Protein AF-A0A934GWH4-F1 (afdb_monomer)

pLDDT: mean 85.99, std 12.81, range [54.66, 97.94]

Structure (mmCIF, N/CA/C/O backbone):
data_AF-A0A934GWH4-F1
#
_entry.id   AF-A0A934GWH4-F1
#
loop_
_atom_site.group_PDB
_atom_site.id
_atom_site.type_symbol
_atom_site.label_atom_id
_atom_site.label_alt_id
_atom_site.label_comp_id
_atom_site.label_asym_id
_atom_site.label_entity_id
_atom_site.label_seq_id
_atom_site.pdbx_PDB_ins_code
_atom_site.Cartn_x
_atom_site.Cartn_y
_atom_site.Cartn_z
_atom_site.occupancy
_atom_site.B_iso_or_equiv
_atom_site.auth_seq_id
_atom_site.auth_comp_id
_atom_site.auth_asym_id
_atom_site.auth_atom_id
_atom_site.pdbx_PDB_model_num
ATOM 1 N N . MET A 1 1 ? 22.007 -7.286 -24.472 1.00 54.75 1 MET A N 1
ATOM 2 C CA . MET A 1 1 ? 21.281 -6.003 -24.325 1.00 54.75 1 MET A CA 1
ATOM 3 C C . MET A 1 1 ? 19.774 -6.182 -24.068 1.00 54.75 1 MET A C 1
ATOM 5 O O . MET A 1 1 ? 19.099 -5.182 -23.903 1.00 54.75 1 MET A O 1
ATOM 9 N N . GLU A 1 2 ? 19.235 -7.404 -23.927 1.00 56.56 2 GLU A N 1
ATOM 10 C CA . G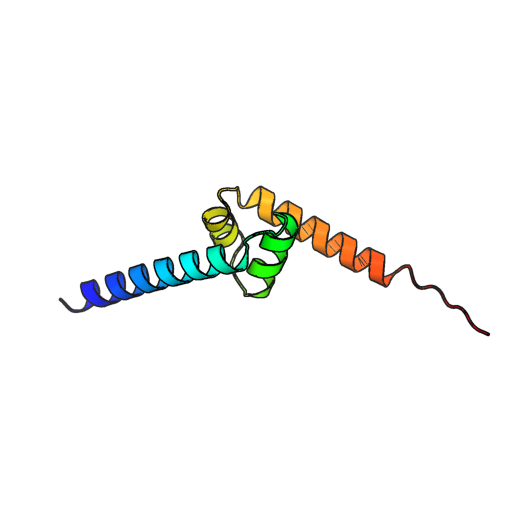LU A 1 2 ? 17.784 -7.626 -23.707 1.00 56.56 2 GLU A CA 1
ATOM 11 C C . GLU A 1 2 ? 17.298 -7.392 -22.261 1.00 56.56 2 GLU A C 1
ATOM 13 O O . GLU A 1 2 ? 16.141 -7.046 -22.038 1.00 56.56 2 GLU A O 1
ATOM 18 N N . GLY A 1 3 ? 18.171 -7.523 -21.254 1.00 58.84 3 GLY A N 1
ATOM 19 C CA . GLY A 1 3 ? 17.784 -7.375 -19.842 1.00 58.84 3 GLY A CA 1
ATOM 20 C C . GLY A 1 3 ? 17.496 -5.937 -19.382 1.00 58.84 3 GLY A C 1
ATOM 21 O O . GLY A 1 3 ? 16.905 -5.746 -18.318 1.00 58.84 3 GLY A O 1
ATOM 22 N N . THR A 1 4 ? 17.909 -4.927 -20.154 1.00 64.50 4 THR A N 1
ATOM 23 C CA . THR A 1 4 ? 17.674 -3.508 -19.838 1.00 64.50 4 THR A CA 1
ATOM 24 C C . THR A 1 4 ? 16.214 -3.139 -20.108 1.00 64.50 4 THR A C 1
ATOM 26 O O . THR A 1 4 ? 15.538 -2.612 -19.227 1.00 64.50 4 THR A O 1
ATOM 29 N N . THR A 1 5 ? 15.679 -3.570 -21.251 1.00 8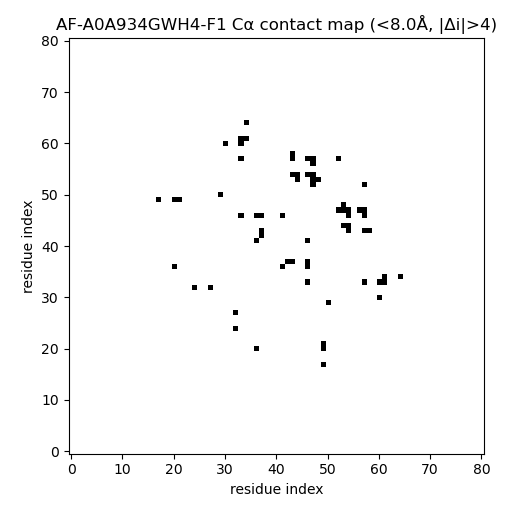4.88 5 THR A N 1
ATOM 30 C CA . THR A 1 5 ? 14.309 -3.271 -21.692 1.00 84.88 5 THR A CA 1
ATOM 31 C C . THR A 1 5 ? 13.246 -3.882 -20.778 1.00 84.88 5 THR A C 1
ATOM 33 O O . THR A 1 5 ? 12.253 -3.236 -20.457 1.00 84.88 5 THR A O 1
ATOM 36 N N . GLN A 1 6 ? 13.452 -5.106 -20.275 1.00 90.25 6 GLN A N 1
ATOM 37 C CA . GLN A 1 6 ? 12.484 -5.729 -19.362 1.00 90.25 6 GLN A CA 1
ATOM 38 C C . GLN A 1 6 ? 12.396 -4.994 -18.015 1.00 90.25 6 GLN A C 1
ATOM 40 O O . GLN A 1 6 ? 11.312 -4.872 -17.439 1.00 90.25 6 GLN A O 1
ATOM 45 N N . LYS A 1 7 ? 13.527 -4.489 -17.505 1.00 89.50 7 LYS A N 1
ATOM 46 C CA . LYS A 1 7 ? 13.558 -3.704 -16.262 1.00 89.50 7 LYS A CA 1
ATOM 47 C C . LYS A 1 7 ? 12.870 -2.353 -16.433 1.00 89.50 7 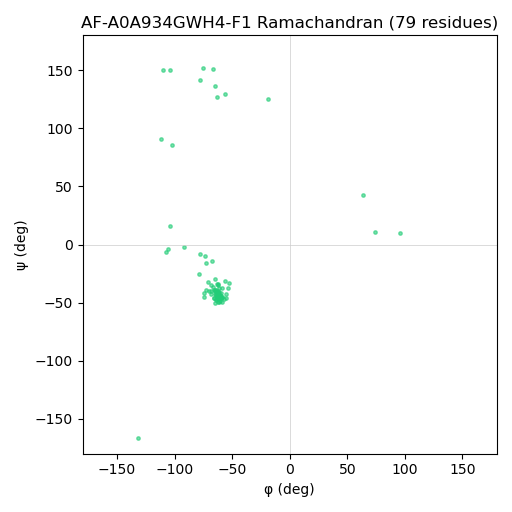LYS A C 1
ATOM 49 O O . LYS A 1 7 ? 12.143 -1.947 -15.530 1.00 89.50 7 LYS A O 1
ATOM 54 N N . GLU A 1 8 ? 13.065 -1.703 -17.575 1.00 91.31 8 GLU A N 1
ATOM 55 C CA . GLU A 1 8 ? 12.400 -0.445 -17.934 1.00 91.31 8 GLU A CA 1
ATOM 56 C C . GLU A 1 8 ? 10.886 -0.640 -18.059 1.00 91.31 8 GLU A C 1
ATOM 58 O O . GLU A 1 8 ? 10.125 0.063 -17.401 1.00 91.31 8 GLU A O 1
ATOM 63 N N . ILE A 1 9 ? 10.434 -1.676 -18.773 1.00 93.94 9 ILE A N 1
ATOM 64 C CA . ILE A 1 9 ? 9.003 -2.005 -18.878 1.00 93.94 9 ILE A CA 1
ATOM 65 C C . ILE A 1 9 ? 8.401 -2.271 -17.494 1.00 93.94 9 ILE A C 1
ATOM 67 O O . ILE A 1 9 ? 7.332 -1.759 -17.167 1.00 93.94 9 ILE A O 1
ATOM 71 N N . LEU A 1 10 ? 9.083 -3.045 -16.644 1.00 92.75 10 LEU A N 1
ATOM 72 C CA . LEU A 1 10 ? 8.607 -3.301 -15.285 1.00 92.75 10 LEU A CA 1
ATOM 73 C C . LEU A 1 10 ? 8.551 -2.018 -14.441 1.00 92.75 10 LEU A C 1
ATOM 75 O O . LEU A 1 10 ? 7.677 -1.892 -13.580 1.00 92.75 10 LEU A O 1
ATOM 79 N N . HIS A 1 11 ? 9.478 -1.083 -14.657 1.00 90.56 11 HIS A N 1
ATOM 80 C CA . HIS A 1 11 ? 9.463 0.220 -14.003 1.00 90.56 11 HIS A CA 1
ATOM 81 C C . HIS A 1 11 ? 8.239 1.040 -14.431 1.00 90.56 11 HIS A C 1
ATOM 83 O O . HIS A 1 11 ? 7.474 1.467 -13.564 1.00 90.56 11 HIS A O 1
ATOM 89 N N . GLU A 1 12 ? 7.989 1.158 -15.735 1.00 93.69 12 GLU A N 1
ATOM 90 C CA . GLU A 1 12 ? 6.825 1.872 -16.273 1.00 93.69 12 GLU A CA 1
ATOM 91 C C . GLU A 1 12 ? 5.502 1.257 -15.799 1.00 93.69 12 GLU A C 1
ATOM 93 O O . GLU A 1 12 ? 4.607 1.959 -15.326 1.00 93.69 12 GLU A O 1
ATOM 98 N N . LEU A 1 13 ? 5.389 -0.075 -15.796 1.00 92.81 13 LEU A N 1
ATOM 99 C CA . LEU A 1 13 ? 4.201 -0.765 -15.279 1.00 92.81 13 LEU A CA 1
ATOM 100 C C . LEU A 1 13 ? 3.967 -0.491 -13.786 1.00 92.81 13 LEU A C 1
ATOM 102 O O . LEU A 1 13 ? 2.822 -0.327 -13.356 1.00 92.81 13 LEU A O 1
ATOM 106 N N . LYS A 1 14 ? 5.033 -0.407 -12.980 1.00 87.81 14 LYS A N 1
ATOM 107 C CA . LYS A 1 14 ? 4.922 -0.020 -11.564 1.00 87.81 14 LYS A CA 1
ATOM 108 C C . LYS A 1 14 ? 4.452 1.425 -11.414 1.00 87.81 14 LYS A C 1
ATOM 110 O O . LYS A 1 14 ? 3.641 1.690 -10.527 1.00 87.81 14 LYS A O 1
ATOM 115 N N . MET A 1 15 ? 4.925 2.335 -12.264 1.00 90.75 15 MET A N 1
ATOM 116 C CA . MET A 1 15 ? 4.479 3.730 -12.271 1.00 90.75 15 MET A CA 1
ATOM 117 C C . MET A 1 15 ? 2.994 3.838 -12.631 1.00 90.75 15 MET A C 1
ATOM 119 O O . MET A 1 15 ? 2.232 4.455 -11.886 1.00 90.75 15 MET A O 1
ATOM 123 N N . ILE A 1 16 ? 2.548 3.142 -13.680 1.00 93.12 16 ILE A N 1
ATOM 124 C CA . ILE A 1 16 ? 1.133 3.081 -14.081 1.00 93.12 16 ILE A CA 1
ATOM 125 C C . ILE A 1 16 ? 0.266 2.512 -12.950 1.00 93.12 16 ILE A C 1
ATOM 127 O O . ILE A 1 16 ? -0.752 3.107 -12.596 1.00 93.12 16 ILE A O 1
ATOM 131 N N . LYS A 1 17 ? 0.690 1.408 -12.314 1.00 88.62 17 LYS A N 1
ATOM 132 C CA . LYS A 1 17 ? -0.011 0.816 -11.158 1.00 88.62 17 LYS A CA 1
ATOM 133 C C . LYS A 1 17 ? -0.200 1.838 -10.027 1.00 88.62 17 LYS A C 1
ATOM 135 O O . LYS A 1 17 ? -1.283 1.901 -9.448 1.00 88.62 17 LYS A O 1
ATOM 140 N N . LYS A 1 18 ? 0.824 2.647 -9.721 1.00 84.38 18 LYS A N 1
ATOM 141 C CA . LYS A 1 18 ? 0.762 3.696 -8.684 1.00 84.38 18 LYS A CA 1
ATOM 142 C C . LYS A 1 18 ? -0.173 4.848 -9.076 1.00 84.38 18 LYS A C 1
ATOM 144 O O . LYS A 1 18 ? -0.966 5.273 -8.240 1.00 84.38 18 LYS A O 1
ATOM 149 N N . LEU A 1 19 ? -0.134 5.306 -10.327 1.00 88.94 19 LEU A N 1
ATOM 150 C CA . LEU A 1 19 ? -1.014 6.372 -10.828 1.00 88.94 19 LEU A CA 1
ATOM 151 C C . LEU A 1 19 ? -2.493 5.964 -10.795 1.00 88.94 19 LEU A C 1
ATOM 153 O O . LEU A 1 19 ? -3.335 6.711 -10.296 1.00 88.94 19 LEU A O 1
ATOM 157 N N . LEU A 1 20 ? -2.804 4.753 -11.263 1.00 89.31 20 LEU A N 1
ATOM 158 C CA . LEU A 1 20 ? -4.163 4.208 -11.220 1.00 89.31 20 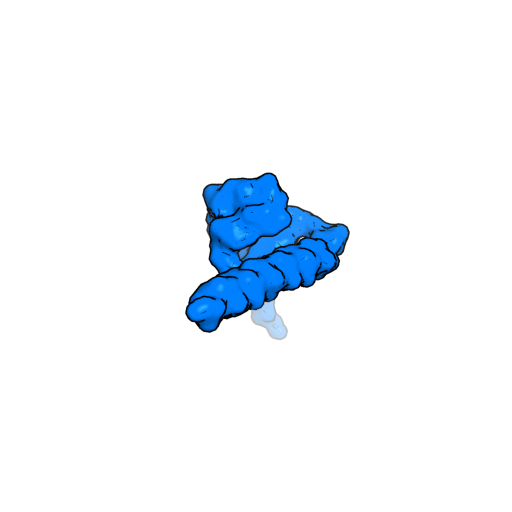LEU A CA 1
ATOM 159 C C . LEU A 1 20 ? -4.656 4.047 -9.781 1.00 89.31 20 LEU A C 1
ATOM 161 O O . LEU A 1 20 ? -5.787 4.419 -9.469 1.00 89.31 20 LEU A O 1
ATOM 165 N N . ALA A 1 21 ? -3.793 3.549 -8.890 1.00 86.25 21 ALA A N 1
ATOM 166 C CA . ALA A 1 21 ? -4.105 3.465 -7.471 1.00 86.25 21 ALA A CA 1
ATOM 167 C C . ALA A 1 21 ? -4.450 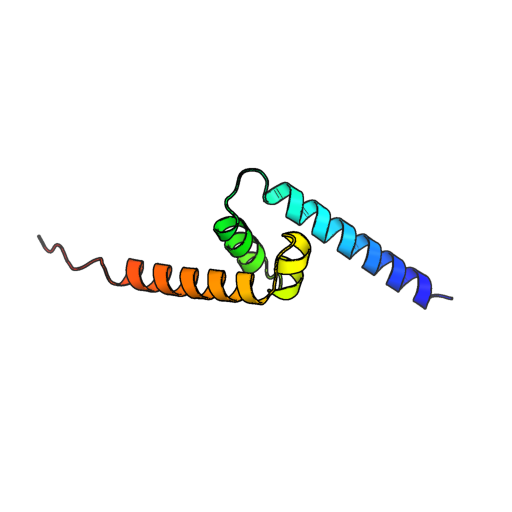4.846 -6.897 1.00 86.25 21 ALA A C 1
ATOM 169 O O . ALA A 1 21 ? -5.472 4.968 -6.239 1.00 86.25 21 ALA A O 1
ATOM 170 N N . GLN A 1 22 ? -3.674 5.895 -7.178 1.00 82.56 22 GLN A N 1
ATOM 171 C CA . GLN A 1 22 ? -3.972 7.244 -6.679 1.00 82.56 22 GLN A CA 1
ATOM 172 C C . GLN A 1 22 ? -5.304 7.800 -7.203 1.00 82.56 22 GLN A C 1
ATOM 174 O O . GLN A 1 22 ? -6.069 8.370 -6.425 1.00 82.56 22 GLN A O 1
ATOM 179 N N . ASN A 1 23 ? -5.623 7.587 -8.483 1.00 86.06 23 ASN A N 1
ATOM 180 C CA . ASN A 1 23 ? -6.873 8.064 -9.080 1.00 86.06 23 ASN A CA 1
ATOM 181 C C . ASN A 1 23 ? -8.123 7.488 -8.379 1.00 86.06 23 ASN A C 1
ATOM 183 O O . ASN A 1 23 ? -9.061 8.227 -8.070 1.00 86.06 23 ASN A O 1
ATOM 187 N N . LEU A 1 24 ? -8.096 6.195 -8.038 1.00 84.12 24 LEU A N 1
ATOM 188 C CA . LEU A 1 24 ? -9.205 5.478 -7.389 1.00 84.12 24 LEU A CA 1
ATOM 189 C C . LEU A 1 24 ? -9.502 5.929 -5.947 1.00 84.12 24 LEU A C 1
ATOM 191 O O . LEU A 1 24 ? -10.529 5.551 -5.372 1.00 84.12 24 LEU A O 1
ATOM 195 N N . LEU A 1 25 ? -8.589 6.678 -5.331 1.00 86.25 25 LEU A N 1
ATOM 196 C CA . LEU A 1 25 ? -8.596 6.974 -3.896 1.00 86.25 25 LEU A CA 1
ATOM 197 C C . LEU A 1 25 ? -9.032 8.406 -3.575 1.00 86.25 25 LEU A C 1
ATOM 199 O O . LEU A 1 25 ? -9.183 8.754 -2.397 1.00 86.25 25 LEU A O 1
ATOM 203 N N . THR A 1 26 ? -9.272 9.214 -4.605 1.00 80.50 26 THR A N 1
ATOM 204 C CA . THR A 1 26 ? -9.736 10.599 -4.497 1.00 80.50 26 THR A CA 1
ATOM 205 C C . THR A 1 26 ? -11.036 10.678 -3.687 1.00 80.50 26 THR A C 1
ATOM 207 O O . THR A 1 26 ? -11.976 9.924 -3.928 1.00 80.50 26 THR A O 1
ATOM 210 N N . GLY A 1 27 ? -11.087 11.567 -2.689 1.00 83.06 27 GLY A N 1
ATOM 211 C CA . GLY A 1 27 ? -12.285 11.789 -1.864 1.00 83.06 27 GLY A CA 1
ATOM 212 C C . GLY A 1 27 ? -12.601 10.699 -0.829 1.00 83.06 27 GLY A C 1
ATOM 213 O O . GLY A 1 27 ? -13.679 10.719 -0.242 1.00 83.06 27 GLY A O 1
ATOM 214 N N . THR A 1 28 ? -11.692 9.749 -0.575 1.00 87.88 28 THR A N 1
ATOM 215 C CA . THR A 1 28 ? -11.896 8.692 0.435 1.00 87.88 28 THR A CA 1
ATOM 216 C C . THR A 1 28 ? -10.990 8.862 1.654 1.00 87.88 28 THR A C 1
ATOM 218 O O . THR A 1 28 ? -9.885 9.387 1.555 1.00 87.88 28 THR A O 1
ATOM 221 N N . THR A 1 29 ? -11.453 8.412 2.825 1.00 92.50 29 THR A N 1
ATOM 222 C CA . THR A 1 29 ? -10.654 8.438 4.062 1.00 92.50 29 THR A CA 1
ATOM 223 C C . THR A 1 29 ? -9.463 7.489 3.963 1.00 92.50 29 THR A C 1
ATOM 225 O O . THR A 1 29 ? -9.556 6.438 3.330 1.00 92.50 29 THR A O 1
ATOM 228 N N . GLN A 1 30 ? -8.364 7.793 4.659 1.00 91.81 30 GLN A N 1
ATOM 229 C CA . GLN A 1 30 ? -7.156 6.957 4.646 1.00 91.81 30 GLN A CA 1
ATOM 230 C C . GLN A 1 30 ? -7.437 5.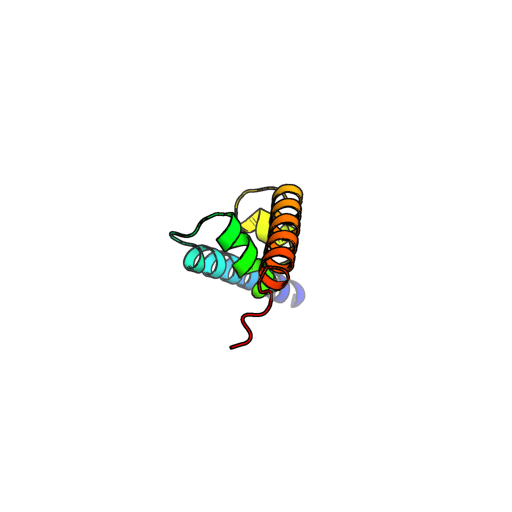489 5.015 1.00 91.81 30 GLN A C 1
ATOM 232 O O . GLN A 1 30 ? -6.890 4.573 4.405 1.00 91.81 30 GLN A O 1
ATOM 237 N N . THR A 1 31 ? -8.341 5.234 5.963 1.00 93.38 31 THR A N 1
ATOM 238 C CA . THR A 1 31 ? -8.755 3.870 6.327 1.00 93.38 31 THR A CA 1
ATOM 239 C C . THR A 1 31 ? -9.457 3.149 5.173 1.00 93.38 31 THR A C 1
ATOM 241 O O . THR A 1 31 ? -9.146 1.989 4.900 1.00 93.38 31 THR A O 1
ATOM 244 N N . ASN A 1 32 ? -10.354 3.831 4.455 1.00 92.75 32 ASN A N 1
ATOM 245 C CA . ASN A 1 32 ? -11.028 3.264 3.284 1.00 92.75 32 ASN A CA 1
ATOM 246 C C . ASN A 1 32 ? -10.061 3.061 2.116 1.00 92.75 32 ASN A C 1
ATOM 248 O O . ASN A 1 32 ? -10.172 2.067 1.399 1.00 92.75 32 ASN A O 1
ATOM 252 N N . GLN A 1 33 ? -9.085 3.955 1.957 1.00 94.81 33 GLN A N 1
ATOM 253 C CA . GLN A 1 33 ? -8.018 3.805 0.975 1.00 94.81 33 GLN A CA 1
ATOM 254 C C . GLN A 1 33 ? -7.198 2.539 1.240 1.00 94.81 33 GLN A C 1
ATOM 256 O O . GLN A 1 33 ? -7.015 1.716 0.344 1.00 94.81 33 GLN A O 1
ATOM 261 N N . ILE A 1 34 ? -6.785 2.336 2.496 1.00 95.62 34 ILE A N 1
ATOM 262 C CA . ILE A 1 34 ? -6.073 1.133 2.942 1.00 95.62 34 ILE A CA 1
ATOM 263 C C . ILE A 1 34 ? -6.918 -0.127 2.706 1.00 95.62 34 ILE A C 1
ATOM 265 O O . ILE A 1 34 ? -6.404 -1.104 2.162 1.00 95.62 34 ILE A O 1
ATOM 269 N N . LYS A 1 35 ? -8.214 -0.105 3.058 1.00 94.44 35 LYS A N 1
ATOM 270 C CA . LYS A 1 35 ? -9.130 -1.239 2.839 1.00 94.44 35 LYS A CA 1
ATOM 271 C C . LYS A 1 35 ? -9.225 -1.611 1.357 1.00 94.44 35 LYS A C 1
ATOM 273 O O . LYS A 1 35 ? -9.053 -2.780 1.016 1.00 94.44 35 LYS A O 1
ATOM 278 N N . LYS A 1 36 ? -9.456 -0.626 0.481 1.00 93.25 36 LYS A N 1
ATOM 279 C CA . LYS A 1 36 ? -9.580 -0.832 -0.971 1.00 93.25 36 LYS A CA 1
ATOM 280 C C . LYS A 1 36 ? -8.292 -1.383 -1.581 1.00 93.25 36 LYS A C 1
ATOM 282 O O . LYS A 1 36 ? -8.340 -2.385 -2.284 1.00 93.25 36 LYS A O 1
ATOM 287 N N . LEU A 1 37 ? -7.143 -0.776 -1.282 1.00 93.25 37 LEU A N 1
ATOM 288 C CA . LEU A 1 37 ? -5.862 -1.234 -1.826 1.00 93.25 37 LEU A CA 1
ATOM 289 C C . LEU A 1 37 ? -5.506 -2.649 -1.355 1.00 93.25 37 LEU A C 1
ATOM 291 O O . LEU A 1 37 ? -5.067 -3.469 -2.160 1.00 93.25 37 LEU A O 1
ATOM 295 N N . ASN A 1 38 ? -5.748 -2.964 -0.081 1.00 94.50 38 ASN A N 1
ATOM 296 C CA . ASN A 1 38 ? -5.533 -4.311 0.441 1.00 94.50 38 ASN A CA 1
ATOM 297 C C . ASN A 1 38 ? -6.460 -5.341 -0.228 1.00 94.50 38 ASN A C 1
ATOM 299 O O . ASN A 1 38 ? -6.015 -6.439 -0.545 1.00 94.50 38 ASN A O 1
ATOM 303 N N . ALA A 1 39 ? -7.723 -4.987 -0.492 1.00 90.44 39 ALA A N 1
ATOM 304 C CA . ALA A 1 39 ? -8.665 -5.856 -1.205 1.00 90.44 39 ALA A CA 1
ATOM 305 C C . ALA A 1 39 ? -8.251 -6.125 -2.666 1.00 90.44 39 ALA A C 1
ATOM 307 O O . ALA A 1 39 ? -8.514 -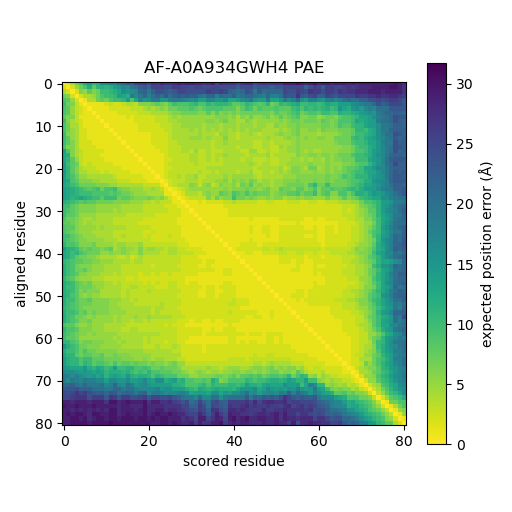7.202 -3.186 1.00 90.44 39 ALA A O 1
ATOM 308 N N . ILE A 1 40 ? -7.559 -5.176 -3.306 1.00 88.94 40 ILE A N 1
ATOM 309 C CA . ILE A 1 40 ? -6.982 -5.331 -4.655 1.00 88.94 40 ILE A CA 1
ATOM 310 C C . ILE A 1 40 ? -5.673 -6.159 -4.623 1.00 88.94 40 ILE A C 1
ATOM 312 O O . ILE A 1 40 ? -5.150 -6.548 -5.665 1.00 88.94 40 ILE A O 1
ATOM 316 N N . GLY A 1 41 ? -5.141 -6.468 -3.434 1.00 90.00 41 GLY A N 1
ATOM 317 C CA . GLY A 1 41 ? -3.959 -7.319 -3.249 1.00 90.00 41 GLY A CA 1
ATOM 318 C C . GLY A 1 41 ? -2.633 -6.568 -3.099 1.00 90.00 41 GLY A C 1
ATOM 319 O O . GLY A 1 41 ? -1.571 -7.197 -3.110 1.00 90.00 41 GLY A O 1
ATOM 320 N N . PHE A 1 42 ? -2.661 -5.239 -2.939 1.00 92.44 42 PHE A N 1
ATOM 321 C CA . PHE A 1 42 ? -1.451 -4.478 -2.619 1.00 92.44 42 PHE A CA 1
ATOM 322 C C . PHE A 1 42 ? -0.917 -4.874 -1.243 1.00 92.44 42 PHE A C 1
ATOM 324 O O . PHE A 1 42 ? -1.665 -4.969 -0.268 1.00 92.44 42 PHE A O 1
ATOM 331 N N . GLN A 1 43 ? 0.398 -5.051 -1.151 1.00 94.88 43 GLN A N 1
ATOM 332 C CA . GLN A 1 43 ? 1.048 -5.367 0.116 1.00 94.88 43 GLN A CA 1
ATOM 333 C C . GLN A 1 43 ? 1.142 -4.121 1.010 1.00 94.88 43 GLN A C 1
ATOM 335 O O . GLN A 1 43 ? 1.281 -3.012 0.488 1.00 94.88 43 GLN A O 1
ATOM 340 N N . PRO A 1 44 ? 1.169 -4.256 2.352 1.00 96.06 44 PRO A N 1
ATOM 341 C CA . PRO A 1 44 ? 1.214 -3.108 3.264 1.00 96.06 44 PRO A CA 1
ATOM 342 C C . PRO A 1 44 ? 2.334 -2.102 2.972 1.00 96.06 44 PRO A C 1
ATOM 344 O O . PRO A 1 44 ? 2.141 -0.900 3.136 1.00 96.06 44 PRO A O 1
ATOM 347 N N . LYS A 1 45 ? 3.484 -2.585 2.487 1.00 96.12 45 LYS A N 1
ATOM 348 C CA . LYS A 1 45 ? 4.597 -1.737 2.046 1.00 96.12 45 LYS A CA 1
ATOM 349 C C . LYS A 1 45 ? 4.243 -0.906 0.807 1.00 96.12 45 LYS A C 1
ATOM 351 O O . LYS A 1 45 ? 4.501 0.290 0.794 1.00 96.12 45 LYS A O 1
ATOM 356 N N . GLU A 1 46 ? 3.629 -1.513 -0.208 1.00 93.50 46 GLU A N 1
ATOM 357 C CA . GLU A 1 46 ? 3.197 -0.798 -1.418 1.00 93.50 46 GLU A CA 1
ATOM 358 C C . GLU A 1 46 ? 2.104 0.227 -1.090 1.00 93.50 46 GLU A C 1
ATOM 360 O O . GLU A 1 46 ? 2.134 1.346 -1.594 1.00 93.50 46 GLU A O 1
ATOM 365 N N . ILE A 1 47 ? 1.168 -0.129 -0.203 1.00 94.75 47 ILE A N 1
ATOM 366 C CA . ILE A 1 47 ? 0.120 0.780 0.282 1.00 94.75 47 ILE A CA 1
ATOM 367 C C . ILE A 1 47 ? 0.747 1.990 0.980 1.00 94.75 47 ILE A C 1
ATOM 369 O O . ILE A 1 47 ? 0.361 3.126 0.714 1.00 94.75 47 ILE A O 1
ATOM 373 N N . ALA A 1 48 ? 1.730 1.757 1.851 1.00 95.25 48 ALA A N 1
ATOM 374 C CA . ALA A 1 48 ? 2.436 2.818 2.557 1.00 95.25 48 ALA A CA 1
ATOM 375 C C . ALA A 1 48 ? 3.148 3.780 1.593 1.00 95.25 48 ALA A C 1
ATOM 377 O O . ALA A 1 48 ? 3.034 4.994 1.754 1.00 95.25 48 ALA A O 1
ATOM 378 N N . GLU A 1 49 ? 3.810 3.247 0.560 1.00 93.19 49 GLU A N 1
ATOM 379 C CA . GLU A 1 49 ? 4.443 4.051 -0.493 1.00 93.19 49 GLU A CA 1
ATOM 380 C C . GLU A 1 49 ? 3.428 4.891 -1.285 1.00 93.19 49 GLU A C 1
ATOM 382 O O . GLU A 1 49 ? 3.704 6.048 -1.587 1.00 93.19 49 GLU A O 1
ATOM 387 N N . ILE A 1 50 ? 2.260 4.332 -1.620 1.00 91.06 50 ILE A N 1
ATOM 388 C CA . ILE A 1 50 ? 1.222 5.027 -2.405 1.00 91.06 50 ILE A CA 1
ATOM 389 C C . ILE A 1 50 ? 0.567 6.153 -1.601 1.00 91.06 50 ILE A C 1
ATOM 391 O O . ILE A 1 50 ? 0.286 7.214 -2.155 1.00 91.06 50 ILE A O 1
ATOM 395 N N . LEU A 1 51 ? 0.320 5.917 -0.309 1.00 91.62 51 LEU A N 1
ATOM 396 C CA . LEU A 1 51 ? -0.392 6.844 0.575 1.00 91.62 51 LEU A CA 1
ATOM 397 C C . LEU A 1 51 ? 0.528 7.813 1.332 1.00 91.62 51 LEU A C 1
ATOM 399 O O . LEU A 1 51 ? 0.028 8.626 2.107 1.00 91.62 51 LEU A O 1
ATOM 403 N N . GLY A 1 52 ? 1.850 7.706 1.170 1.00 92.00 52 GLY A N 1
ATOM 404 C CA . GLY A 1 52 ? 2.811 8.538 1.900 1.00 92.00 52 GLY A CA 1
ATOM 405 C C . GLY A 1 52 ? 2.774 8.309 3.416 1.00 92.00 52 GLY A C 1
ATOM 406 O O . GLY A 1 52 ? 2.788 9.259 4.193 1.00 92.00 52 GLY A O 1
ATOM 407 N N . THR A 1 53 ? 2.681 7.051 3.855 1.00 95.25 53 THR A N 1
ATOM 408 C CA . THR A 1 53 ? 2.632 6.678 5.281 1.00 95.25 53 THR A CA 1
ATOM 409 C C . THR A 1 53 ? 3.611 5.542 5.600 1.00 95.25 53 THR A C 1
ATOM 411 O O . THR A 1 53 ? 4.496 5.233 4.808 1.00 95.25 53 THR A O 1
ATOM 414 N N . THR A 1 54 ? 3.489 4.911 6.772 1.00 97.19 54 THR A N 1
ATOM 415 C CA . THR A 1 54 ? 4.325 3.769 7.171 1.00 97.19 54 THR A CA 1
ATOM 416 C C . THR A 1 54 ? 3.565 2.450 7.066 1.00 97.19 54 THR A C 1
ATOM 418 O O . THR A 1 54 ? 2.359 2.390 7.315 1.00 97.19 54 THR A O 1
ATOM 421 N N . SER A 1 55 ? 4.279 1.354 6.791 1.00 97.00 55 SER A N 1
ATOM 422 C CA . SER A 1 55 ? 3.702 0.001 6.829 1.00 97.00 55 SER A CA 1
ATOM 423 C C . SER A 1 55 ? 3.069 -0.318 8.186 1.00 97.00 55 SER A C 1
ATOM 425 O O . SER A 1 55 ? 2.086 -1.050 8.249 1.00 97.00 55 SER A O 1
ATOM 427 N N . ASN A 1 56 ? 3.600 0.246 9.279 1.00 97.81 56 ASN A N 1
ATOM 428 C CA . ASN A 1 56 ? 3.026 0.079 10.610 1.00 97.81 56 ASN A CA 1
ATOM 429 C C . ASN A 1 56 ? 1.638 0.729 10.708 1.00 97.81 56 ASN A C 1
ATOM 431 O O . ASN A 1 56 ? 0.694 0.082 11.154 1.00 97.81 56 ASN A O 1
ATOM 435 N N . THR A 1 57 ? 1.488 1.963 10.215 1.00 97.31 57 THR A N 1
ATOM 436 C CA . THR A 1 57 ? 0.189 2.650 10.129 1.00 97.31 57 THR A CA 1
ATOM 437 C C . THR A 1 57 ? -0.824 1.810 9.352 1.00 97.31 57 THR A C 1
ATOM 439 O O . THR A 1 57 ? -1.949 1.608 9.813 1.00 97.31 57 THR A O 1
ATOM 442 N N . VAL A 1 58 ? -0.406 1.258 8.208 1.00 97.81 58 VAL A N 1
ATOM 443 C CA . VAL A 1 58 ? -1.246 0.387 7.373 1.00 97.81 58 VAL A CA 1
ATOM 444 C C . VAL A 1 58 ? -1.663 -0.875 8.131 1.00 97.81 58 VAL A C 1
ATOM 446 O O . VAL A 1 58 ? -2.851 -1.185 8.204 1.00 97.81 58 VAL A O 1
ATOM 449 N N . ASN A 1 59 ? -0.715 -1.576 8.755 1.00 97.94 59 ASN A N 1
ATOM 450 C CA . ASN A 1 59 ? -0.988 -2.800 9.512 1.00 97.94 59 ASN A CA 1
ATOM 451 C C . ASN A 1 59 ? -1.926 -2.558 10.701 1.00 97.94 59 ASN A C 1
ATOM 453 O O . ASN A 1 59 ? -2.839 -3.349 10.941 1.00 97.94 59 ASN A O 1
ATOM 457 N N . VAL A 1 60 ? -1.745 -1.453 11.428 1.00 97.31 60 VAL A N 1
ATOM 458 C CA . VAL A 1 60 ? -2.638 -1.061 12.527 1.00 97.31 60 VAL A CA 1
ATOM 459 C C . VAL A 1 60 ? -4.048 -0.787 12.004 1.00 97.31 60 VAL A C 1
ATOM 461 O O . VAL A 1 60 ? -5.014 -1.269 12.598 1.00 97.31 60 VAL A O 1
ATOM 464 N N . ALA A 1 61 ? -4.186 -0.068 10.886 1.00 96.88 61 ALA A N 1
ATOM 465 C CA . ALA A 1 61 ? -5.483 0.190 10.265 1.00 96.88 61 ALA A CA 1
ATOM 466 C C . ALA A 1 61 ? -6.174 -1.111 9.821 1.00 96.88 61 ALA A C 1
ATOM 468 O O . ALA A 1 61 ? -7.342 -1.318 10.147 1.00 96.88 61 ALA A O 1
ATOM 469 N N . LEU A 1 62 ? -5.450 -2.024 9.164 1.00 97.12 62 LEU A N 1
ATOM 470 C CA . LEU A 1 62 ? -5.974 -3.334 8.759 1.00 97.12 62 LEU A CA 1
ATOM 471 C C . LEU A 1 62 ? -6.393 -4.189 9.960 1.00 97.12 62 LEU A C 1
ATOM 473 O O . LEU A 1 62 ? -7.436 -4.839 9.926 1.00 97.12 62 LEU A O 1
ATOM 477 N N . ASN A 1 63 ? -5.619 -4.174 11.046 1.00 96.81 63 ASN A N 1
ATOM 478 C CA . ASN A 1 63 ? -5.976 -4.892 12.269 1.00 96.81 63 ASN A CA 1
ATOM 479 C C . ASN A 1 63 ? -7.263 -4.326 12.897 1.00 96.81 63 ASN A C 1
ATOM 481 O O . ASN A 1 63 ? -8.149 -5.084 13.288 1.00 96.81 63 ASN A O 1
ATOM 485 N N . ARG A 1 64 ? -7.408 -2.995 12.943 1.00 95.31 64 ARG A N 1
ATOM 486 C CA . ARG A 1 64 ? -8.640 -2.341 13.416 1.00 95.31 64 ARG A CA 1
ATOM 487 C C . ARG A 1 64 ? -9.849 -2.713 12.554 1.00 95.31 64 ARG A C 1
ATOM 489 O O . ARG A 1 64 ? -10.870 -3.083 13.121 1.00 95.31 64 ARG A O 1
ATOM 496 N N . LEU A 1 65 ? -9.700 -2.701 11.228 1.00 93.44 65 LEU A N 1
ATOM 497 C CA . LEU A 1 65 ? -10.745 -3.102 10.278 1.00 93.44 65 LEU A CA 1
ATOM 498 C C . LEU A 1 65 ? -11.207 -4.552 10.494 1.00 93.44 65 LEU A C 1
ATOM 500 O O . LEU A 1 65 ? -12.400 -4.818 10.586 1.00 93.44 65 LEU A O 1
ATOM 504 N N . ARG A 1 66 ? -10.269 -5.488 10.678 1.00 93.12 66 ARG A N 1
ATOM 505 C CA . ARG A 1 66 ? -10.601 -6.894 10.977 1.00 93.12 66 ARG A CA 1
ATOM 506 C C . ARG A 1 66 ? -11.354 -7.053 12.297 1.00 93.12 66 ARG A C 1
ATOM 508 O O . ARG A 1 66 ? -12.180 -7.950 12.438 1.00 93.12 66 ARG A O 1
ATOM 515 N N . LYS A 1 67 ? -11.046 -6.219 13.295 1.00 92.31 67 LYS A N 1
ATOM 516 C CA . LYS A 1 67 ? -11.743 -6.233 14.588 1.00 92.31 67 LYS A CA 1
ATOM 517 C C . LYS A 1 67 ? -13.150 -5.652 14.488 1.00 92.31 67 LYS A C 1
ATOM 519 O O . LYS A 1 67 ? -14.042 -6.197 15.129 1.00 92.31 67 LYS A O 1
ATOM 524 N N . SER A 1 68 ? -13.350 -4.582 13.718 1.00 86.56 68 SER A N 1
ATOM 525 C CA . SER A 1 68 ? -14.689 -4.021 13.505 1.00 86.56 68 SER A CA 1
ATOM 526 C C . SER A 1 68 ? -15.589 -4.996 12.750 1.00 86.56 68 SER A C 1
ATOM 528 O O . SER A 1 68 ? -16.704 -5.229 13.192 1.00 86.56 68 SER A O 1
ATOM 530 N N . GLU A 1 69 ? -15.069 -5.658 11.712 1.00 85.44 69 GLU A N 1
ATOM 531 C CA . GLU A 1 69 ? -15.820 -6.667 10.944 1.00 85.44 69 GLU A CA 1
ATOM 532 C C . GLU A 1 69 ? -16.238 -7.868 11.814 1.00 85.44 69 GLU A C 1
ATOM 534 O O . GLU A 1 69 ? -17.328 -8.409 11.663 1.00 85.44 69 GLU A O 1
ATOM 539 N N . LYS A 1 70 ? -15.406 -8.264 12.788 1.00 80.25 70 LYS A N 1
ATOM 540 C CA . LYS A 1 70 ? -15.765 -9.320 13.749 1.00 80.25 70 LYS A CA 1
ATOM 541 C C . LYS A 1 70 ? -16.838 -8.908 14.756 1.00 80.25 70 LYS A C 1
ATOM 543 O O . LYS A 1 70 ? -17.574 -9.776 15.209 1.00 80.25 70 LYS A O 1
ATOM 548 N N . LYS A 1 71 ? -16.889 -7.634 15.153 1.00 74.81 71 LYS A N 1
ATOM 549 C CA . LYS A 1 71 ? -17.907 -7.137 16.091 1.00 74.81 71 LYS A CA 1
ATOM 550 C C . LYS A 1 71 ? -19.270 -7.010 15.423 1.00 74.81 71 LYS A C 1
ATOM 552 O O . LYS A 1 71 ? -20.255 -7.444 16.000 1.00 74.81 71 LYS A O 1
ATOM 557 N N . GLU A 1 72 ? -19.298 -6.506 14.193 1.00 71.88 72 GLU A N 1
ATOM 558 C CA . GLU A 1 72 ? -20.524 -6.368 13.399 1.00 71.88 72 GLU A CA 1
ATOM 559 C C . GLU A 1 72 ? -21.226 -7.723 13.187 1.00 71.88 72 GLU A C 1
ATOM 561 O O . GLU A 1 72 ? -22.440 -7.823 13.323 1.00 71.88 72 GLU A O 1
ATOM 566 N N . ASN A 1 73 ? -20.458 -8.803 12.997 1.00 60.94 73 ASN A N 1
ATOM 567 C CA . ASN A 1 73 ? -20.996 -10.165 12.893 1.00 60.94 73 ASN A CA 1
ATOM 568 C C . ASN A 1 73 ? -21.483 -10.787 14.219 1.00 60.94 73 ASN A C 1
ATOM 570 O O . ASN A 1 73 ? -22.078 -11.859 14.182 1.00 60.94 73 ASN A O 1
ATOM 574 N N . HIS A 1 74 ? -21.213 -10.177 15.377 1.00 61.16 74 HIS A N 1
ATOM 575 C CA . HIS A 1 74 ? -21.591 -10.720 16.690 1.00 61.16 74 HIS A CA 1
ATOM 576 C C . HIS A 1 74 ? -22.745 -9.959 17.368 1.00 61.16 74 HIS A C 1
ATOM 578 O O . HIS A 1 74 ? -23.222 -10.408 18.407 1.00 61.16 74 HIS A O 1
ATOM 584 N N . GLU A 1 75 ? -23.204 -8.840 16.795 1.00 59.44 75 GLU A N 1
ATOM 585 C CA . GLU A 1 75 ? -24.240 -7.961 17.368 1.00 59.44 75 GLU A CA 1
ATOM 586 C C . GLU A 1 75 ? -25.631 -8.109 16.709 1.00 59.44 75 GLU A C 1
ATOM 588 O O . GLU A 1 75 ? -26.509 -7.285 16.945 1.00 59.44 75 GLU A O 1
ATOM 593 N N . THR A 1 76 ? -25.889 -9.182 15.950 1.00 57.72 76 THR A N 1
ATOM 594 C CA . THR A 1 76 ? -27.265 -9.614 15.619 1.00 57.72 76 THR A CA 1
ATOM 595 C C . THR A 1 76 ? -27.676 -10.817 16.475 1.00 57.72 76 THR A C 1
ATOM 597 O O . THR A 1 76 ? -27.512 -11.958 16.045 1.00 57.72 76 THR A O 1
ATOM 600 N N . PRO A 1 77 ? -28.194 -10.607 17.701 1.00 54.66 77 PRO A N 1
ATOM 601 C CA . PRO A 1 77 ? -29.014 -11.603 18.362 1.00 54.66 77 PRO A CA 1
ATOM 602 C C . PRO A 1 77 ? -30.430 -11.577 17.768 1.00 54.66 77 PRO A C 1
ATOM 604 O O . PRO A 1 77 ? -30.969 -10.525 17.426 1.00 54.66 77 PRO A O 1
ATOM 607 N N . GLU A 1 78 ? -30.973 -12.780 17.635 1.00 62.84 78 GLU A N 1
ATOM 608 C CA . GLU A 1 78 ? -32.365 -13.160 17.399 1.00 62.84 78 GLU A CA 1
ATOM 609 C C . GLU A 1 78 ? -33.407 -12.073 17.725 1.00 62.84 78 GLU A C 1
ATOM 611 O O . GLU A 1 78 ? -33.529 -11.620 18.862 1.00 62.84 78 GLU A O 1
ATOM 616 N N . ILE A 1 79 ? -34.246 -11.739 16.742 1.00 63.59 79 ILE A N 1
ATOM 617 C CA . ILE A 1 79 ? -35.651 -11.450 17.030 1.00 63.59 79 ILE A CA 1
ATOM 618 C C . ILE A 1 79 ? -36.437 -12.597 16.402 1.00 63.59 79 ILE A C 1
ATOM 620 O O . ILE A 1 79 ? -36.771 -12.566 15.219 1.00 63.59 79 ILE A O 1
ATOM 624 N N . GLU A 1 80 ? -36.660 -13.641 17.199 1.00 56.81 80 GLU A N 1
ATOM 625 C CA . GLU A 1 80 ? -37.809 -14.522 17.014 1.00 56.81 80 GLU A CA 1
ATOM 626 C C . GLU A 1 80 ? -39.088 -13.701 17.230 1.00 56.81 80 GLU A C 1
ATOM 628 O O . GLU A 1 80 ? -39.247 -13.040 18.260 1.00 56.81 80 GLU A O 1
ATOM 633 N N . SER A 1 81 ? -39.999 -13.745 16.259 1.00 56.19 81 SER A N 1
ATOM 634 C CA . SER A 1 81 ? -41.453 -13.596 16.418 1.00 56.19 81 SER A CA 1
ATOM 635 C C . SER A 1 81 ? -42.136 -14.196 15.196 1.00 56.19 81 SER A C 1
ATOM 637 O O . SER A 1 81 ? -41.821 -13.733 14.077 1.00 56.19 81 SER A O 1
#

Solvent-accessible surface area (backbone atoms only — not comparable to full-atom values): 4845 Å² total; per-residue (Å²): 126,70,74,59,59,58,53,51,52,53,48,52,52,52,50,51,54,50,53,54,53,54,66,77,39,68,97,54,56,70,66,56,42,52,52,52,44,46,74,76,64,49,49,50,60,58,50,12,66,74,70,75,55,47,43,66,61,45,50,53,49,53,52,51,50,56,51,51,58,56,49,66,74,66,72,75,74,84,81,88,129

Seq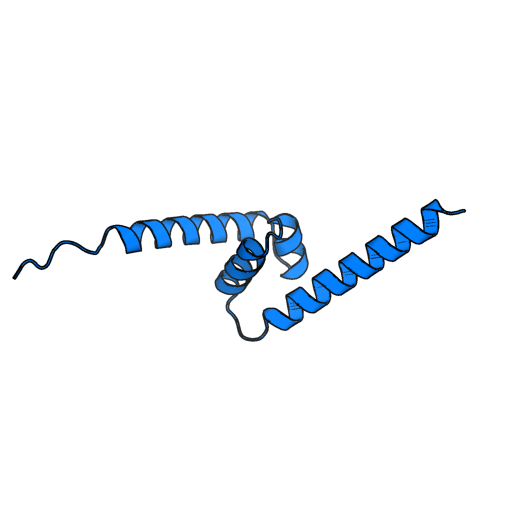uence (81 aa):
MEGTTQKEILHELKMIKKLLAQNLLTGTTQTNQIKKLNAIGFQPKEIAEILGTTSNTVNVALNRLRKSEKKENHETPEIES

Foldseek 3Di:
DVVVVVVVVVVVVLVVVLVVLLVVCPPHDLLVSLVVCVVVPDQLCRSCVSVVHDSVVSVVSVVVVVVVVVVVVVPDDDDDD

Mean predicted aligned error: 8.18 Å

Nearest PDB structures (foldseek):
  1h0m-assembly1_A  TM=9.066E-01  e=2.830E-01  Agrobacterium tumefaciens
  4ldz-assembly1_B  TM=8.852E-01  e=3.656E-01  Bacillus subtilis subsp. subtilis str. 168
  3c57-assembly1_A  TM=7.627E-01  e=4.430E-01  Mycobacterium tuberculosis
  2lfw-assembly1_A  TM=8.776E-01  e=3.220E+00  Sphingomonas sp. Fr1
  8xtg-assembly3_F  TM=4.614E-01  e=4.727E+00  Penicillium brevicompactum

Secondary structure (DSSP, 8-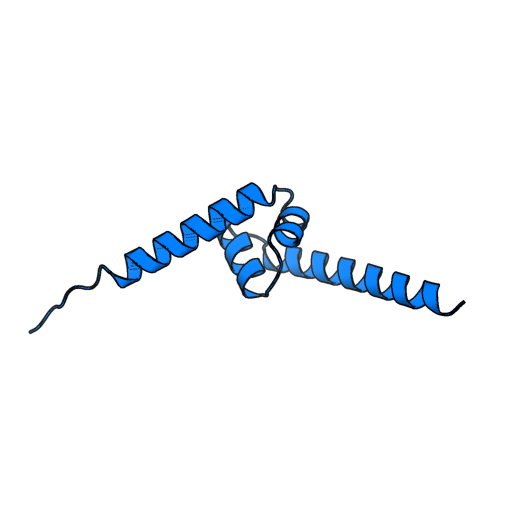state):
-HHHHHHHHHHHHHHHHHHHHHHTTTT--HHHHHHHHHHTT--HHHHHHHHTS-HHHHHHHHHHHHHHHHHHTTS------

Radius of gyration: 18.19 Å; Cα contacts (8 Å, |Δi|>4): 34; chains: 1; bounding box: 63×26×43 Å